Protein AF-A0AAP5LQI5-F1 (afdb_monomer)

Sequence (143 aa):
MRYDSDVLIIDEVFDLDPEEFQSVIRSIKYSMRVGDTFFIMTPYTYETHYVEAIEEYDDHWIIIYNGGRRVPEKNVFPLFSVGSLISVLSYDHDFDLRTAGGKWIVIFDHCHEYASDEDELLVSFLWYVLKDLCVRGFISREE

pLDDT: mean 87.21, std 11.16, range [35.0, 97.06]

Radius of gyration: 15.75 Å; Cα contacts (8 Å, |Δi|>4): 214; chains: 1; bounding box: 36×35×48 Å

Secondary structure (DSSP, 8-state):
-----SB--HHHHHSS-HHHHHHHHHH------TT-EEEE--TT---EEE--EEEEETTEEEEEETTTEEEEGGGEEEE-BHHHHHHHHTSSS-EEEEEETTEEEEEETTTEEEEPPTT--HHHHHHHHHHHHHHTTSS----

Foldseek 3Di:
DPDQDQWAAPVLLVVDDPLLNVLLLQQFDDDDDAQFKKDFQDPPDSDIWGFNDWDADPNWIWGATDPGDIDTPSRMDTGDGLVRLQCRQVVPWDWDWDDDPQWIWIQINNPDIDIDDHPDRSSSRSVVVSSVCSSVPVRGPDD

Mean predicted aligned error: 5.51 Å

Structure (mmCIF, N/CA/C/O backbone):
data_AF-A0AAP5LQI5-F1
#
_entry.id   AF-A0AAP5LQI5-F1
#
loop_
_atom_site.group_PDB
_atom_site.id
_atom_site.type_symbol
_atom_site.label_atom_id
_atom_site.label_alt_id
_atom_site.label_comp_id
_atom_site.label_asym_id
_atom_site.label_entity_id
_atom_site.label_seq_id
_atom_site.pdbx_PDB_ins_code
_atom_site.Cartn_x
_atom_site.Cartn_y
_atom_site.Cartn_z
_atom_site.occupancy
_atom_site.B_iso_or_equiv
_atom_site.auth_seq_id
_atom_site.auth_comp_id
_atom_site.auth_asym_id
_atom_site.auth_atom_id
_atom_site.pdbx_PDB_model_num
ATOM 1 N N . MET A 1 1 ? -1.497 -19.103 -12.788 1.00 35.00 1 MET A N 1
ATOM 2 C CA . MET A 1 1 ? -2.207 -17.857 -13.134 1.00 35.00 1 MET A CA 1
ATOM 3 C C . MET A 1 1 ? -2.662 -17.225 -11.837 1.00 35.00 1 MET A C 1
ATOM 5 O O . MET A 1 1 ? -3.575 -17.761 -11.219 1.00 35.00 1 MET A O 1
ATOM 9 N N . ARG A 1 2 ? -1.982 -16.167 -11.376 1.00 45.16 2 ARG A N 1
ATOM 10 C CA . ARG A 1 2 ? -2.607 -15.241 -10.426 1.00 45.16 2 ARG A CA 1
ATOM 11 C C . ARG A 1 2 ? -3.704 -14.528 -11.220 1.00 45.16 2 ARG A C 1
ATOM 13 O O . ARG A 1 2 ? -3.443 -14.084 -12.331 1.00 45.16 2 ARG A O 1
ATOM 20 N N . TYR A 1 3 ? -4.931 -14.562 -10.716 1.00 45.47 3 TYR A N 1
ATOM 21 C CA . TYR A 1 3 ? -6.001 -13.722 -11.247 1.00 45.47 3 TYR A CA 1
ATOM 22 C C . TYR A 1 3 ? -5.623 -12.260 -10.992 1.00 45.47 3 TYR A C 1
ATOM 24 O O . TYR A 1 3 ? -4.957 -12.004 -9.989 1.00 45.47 3 TYR A O 1
ATOM 32 N N . ASP A 1 4 ? -6.025 -11.354 -11.889 1.00 57.69 4 ASP A N 1
ATOM 33 C CA . ASP A 1 4 ? -5.878 -9.899 -11.754 1.00 57.69 4 ASP A CA 1
ATOM 34 C C . ASP A 1 4 ? -6.396 -9.453 -10.377 1.00 57.69 4 ASP A C 1
ATOM 36 O O . ASP A 1 4 ? -7.596 -9.272 -10.169 1.00 57.69 4 ASP A O 1
ATOM 40 N N . SER A 1 5 ? -5.499 -9.380 -9.396 1.00 66.81 5 SER A N 1
ATOM 41 C CA . SER A 1 5 ? -5.805 -8.883 -8.062 1.00 66.81 5 SER A CA 1
ATOM 42 C C . SER A 1 5 ? -5.352 -7.443 -8.031 1.00 66.81 5 SER A C 1
ATOM 44 O O . SER A 1 5 ? -4.158 -7.169 -8.111 1.00 66.81 5 SER A O 1
ATOM 46 N N . ASP A 1 6 ? -6.303 -6.528 -7.895 1.00 84.75 6 ASP A N 1
ATOM 47 C CA . ASP A 1 6 ? -6.010 -5.104 -7.743 1.00 84.75 6 ASP A CA 1
ATOM 48 C C . ASP A 1 6 ? -5.609 -4.738 -6.310 1.00 84.75 6 ASP A C 1
ATOM 50 O O . ASP A 1 6 ? -5.376 -3.564 -6.035 1.00 84.75 6 ASP A O 1
ATOM 54 N N . VAL A 1 7 ? -5.556 -5.716 -5.397 1.00 88.81 7 VAL A N 1
ATOM 55 C CA . VAL A 1 7 ? -5.269 -5.553 -3.966 1.00 88.81 7 VAL A CA 1
ATOM 56 C C . VAL A 1 7 ? -4.087 -6.431 -3.564 1.00 88.81 7 VAL A C 1
ATOM 58 O O . VAL A 1 7 ? -4.004 -7.590 -3.984 1.00 88.81 7 VAL A O 1
ATOM 61 N N . LEU A 1 8 ? -3.194 -5.874 -2.741 1.00 88.75 8 LEU A N 1
ATOM 62 C CA . LEU A 1 8 ? -2.065 -6.586 -2.151 1.00 88.75 8 LEU A CA 1
ATOM 63 C C . LEU A 1 8 ? -2.529 -7.754 -1.294 1.00 88.75 8 LEU A C 1
ATOM 65 O O . LEU A 1 8 ? -3.505 -7.665 -0.546 1.00 88.75 8 LEU A O 1
ATOM 69 N N . ILE A 1 9 ? -1.766 -8.838 -1.351 1.00 87.56 9 ILE A N 1
ATOM 70 C CA . ILE A 1 9 ? -1.960 -9.976 -0.459 1.00 87.56 9 ILE A CA 1
ATOM 71 C C . ILE A 1 9 ? -0.985 -9.910 0.714 1.00 87.56 9 ILE A C 1
ATOM 73 O O . ILE A 1 9 ? 0.107 -9.356 0.613 1.00 87.56 9 ILE A O 1
ATOM 77 N N . ILE A 1 10 ? -1.372 -10.529 1.828 1.00 85.56 10 ILE A N 1
ATOM 78 C CA . ILE A 1 10 ? -0.587 -10.553 3.068 1.00 85.56 10 ILE A CA 1
ATOM 79 C C . ILE A 1 10 ? 0.831 -11.111 2.837 1.00 85.56 10 ILE A C 1
ATOM 81 O O . ILE A 1 10 ? 1.792 -10.569 3.378 1.00 85.56 10 ILE A O 1
ATOM 85 N N . ASP A 1 11 ? 0.975 -12.133 1.990 1.00 83.69 11 ASP A N 1
ATOM 86 C CA . ASP A 1 11 ? 2.276 -12.747 1.688 1.00 83.69 11 ASP A CA 1
ATOM 87 C C . ASP A 1 11 ? 3.271 -11.752 1.066 1.00 83.69 11 ASP A C 1
ATOM 89 O O . ASP A 1 11 ? 4.447 -11.776 1.406 1.00 83.69 11 ASP A O 1
ATOM 93 N N . GLU A 1 12 ? 2.809 -10.829 0.213 1.00 82.19 12 GLU A N 1
ATOM 94 C CA . GLU A 1 12 ? 3.666 -9.800 -0.405 1.00 82.19 12 GLU A CA 1
ATOM 95 C C . GLU A 1 12 ? 4.095 -8.712 0.590 1.00 82.19 12 GLU A C 1
ATOM 97 O O . GLU A 1 12 ? 5.089 -8.018 0.375 1.00 82.19 12 GLU A O 1
ATOM 102 N N . VAL A 1 13 ? 3.353 -8.557 1.690 1.00 82.56 13 VAL A N 1
ATOM 103 C CA . VAL A 1 13 ? 3.692 -7.630 2.777 1.00 82.56 13 VAL A CA 1
ATOM 104 C C . VAL A 1 13 ? 4.679 -8.266 3.761 1.00 82.56 13 VAL A C 1
ATOM 106 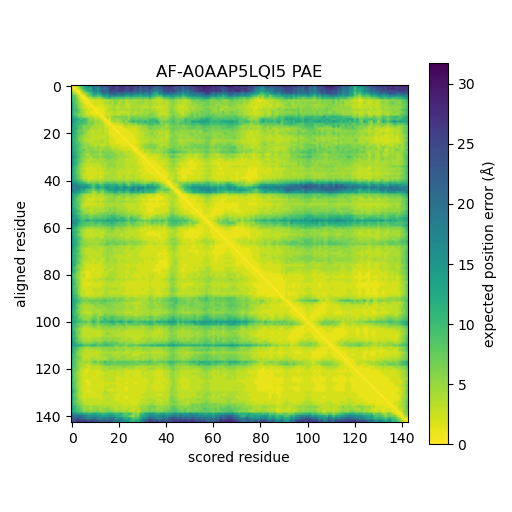O O . VAL A 1 13 ? 5.513 -7.560 4.324 1.00 82.56 13 VAL A O 1
ATOM 109 N N . PHE A 1 14 ? 4.606 -9.584 3.974 1.00 75.38 14 PHE A N 1
ATOM 110 C CA . PHE A 1 14 ? 5.504 -10.308 4.883 1.00 75.38 14 PHE A CA 1
ATOM 111 C C . PHE A 1 14 ? 6.775 -10.858 4.234 1.00 75.38 14 PHE A C 1
ATOM 113 O O . PHE A 1 14 ? 7.677 -11.250 4.969 1.00 75.38 14 PHE A O 1
ATOM 120 N N . ASP A 1 15 ? 6.909 -10.822 2.906 1.00 76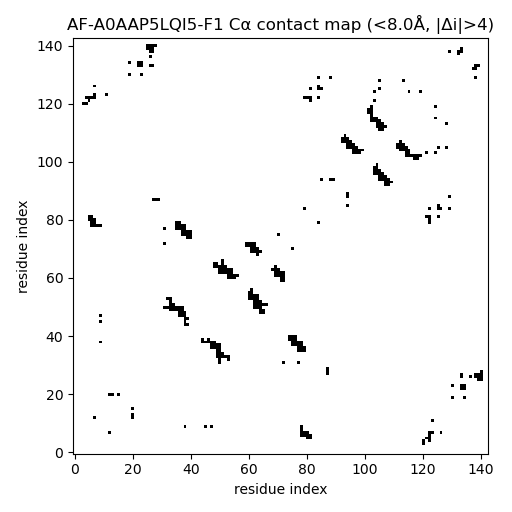.56 15 ASP A N 1
ATOM 121 C CA . ASP A 1 15 ? 8.178 -11.101 2.203 1.00 76.56 15 ASP A CA 1
ATOM 122 C C . ASP A 1 15 ? 9.249 -10.007 2.429 1.00 76.56 15 ASP A C 1
ATOM 124 O O . ASP A 1 15 ? 10.222 -9.878 1.691 1.00 76.56 15 ASP A O 1
ATOM 128 N N . LEU A 1 16 ? 9.049 -9.163 3.443 1.00 70.81 16 LEU A N 1
ATOM 129 C CA . LEU A 1 16 ? 9.936 -8.076 3.814 1.00 70.81 16 LEU A CA 1
ATOM 130 C C . LEU A 1 16 ? 10.800 -8.478 4.997 1.00 70.81 16 LEU A C 1
ATOM 132 O O . LEU A 1 16 ? 10.310 -9.007 5.999 1.00 70.81 16 LEU A O 1
ATOM 136 N N . ASP A 1 17 ? 12.078 -8.116 4.922 1.00 80.88 17 ASP A N 1
ATOM 137 C CA . ASP A 1 17 ? 12.929 -8.141 6.100 1.00 80.88 17 ASP A CA 1
ATOM 138 C C . ASP A 1 17 ? 12.336 -7.212 7.181 1.00 80.88 17 ASP A C 1
ATOM 140 O O . ASP A 1 17 ? 11.783 -6.150 6.861 1.00 80.88 17 ASP A O 1
ATOM 144 N N . PRO A 1 18 ? 12.454 -7.552 8.481 1.00 81.56 18 PRO A N 1
ATOM 145 C CA . PRO A 1 18 ? 11.841 -6.770 9.556 1.00 81.56 18 PRO A CA 1
ATOM 146 C C . PRO A 1 18 ? 12.204 -5.279 9.539 1.00 81.56 18 PRO A C 1
ATOM 148 O O . PRO A 1 18 ? 11.386 -4.445 9.923 1.00 81.56 18 PRO A O 1
ATOM 151 N N . GLU A 1 19 ? 13.414 -4.930 9.097 1.00 83.12 19 GLU A N 1
ATOM 152 C CA . GLU A 1 19 ? 13.867 -3.540 8.979 1.00 83.12 19 GLU A CA 1
ATOM 153 C C . GLU A 1 19 ? 13.153 -2.788 7.845 1.00 83.12 19 GLU A C 1
ATOM 155 O O . GLU A 1 19 ? 12.724 -1.649 8.047 1.00 83.12 19 GLU A O 1
ATOM 160 N N . GLU A 1 20 ? 12.948 -3.431 6.690 1.00 84.56 20 GLU A N 1
ATOM 161 C CA . GLU A 1 20 ? 12.198 -2.855 5.566 1.00 84.56 20 GLU A CA 1
ATOM 162 C C . GLU A 1 20 ? 10.744 -2.605 5.963 1.00 84.56 20 GLU A C 1
ATOM 164 O O . GLU A 1 20 ? 10.219 -1.509 5.762 1.00 84.56 20 GLU A O 1
ATOM 169 N N . PHE A 1 21 ? 10.115 -3.589 6.612 1.00 82.88 21 PHE A N 1
ATOM 170 C CA . PHE A 1 21 ? 8.741 -3.466 7.092 1.00 82.88 21 PHE A CA 1
ATOM 171 C C . PHE A 1 21 ? 8.583 -2.308 8.089 1.00 82.88 21 PHE A C 1
ATOM 173 O O . PHE A 1 21 ? 7.626 -1.534 8.016 1.00 82.88 21 PHE A O 1
ATOM 180 N N . GLN A 1 22 ? 9.550 -2.137 8.998 1.00 82.69 22 GLN A N 1
ATOM 181 C CA . GLN A 1 22 ? 9.561 -1.003 9.924 1.00 82.69 22 GLN A CA 1
ATOM 182 C C . GLN A 1 22 ? 9.742 0.338 9.210 1.00 82.69 22 GLN A C 1
ATOM 184 O O . GLN A 1 22 ? 9.099 1.309 9.608 1.00 82.69 22 GLN A O 1
ATOM 189 N N . SER A 1 23 ? 10.586 0.405 8.177 1.00 84.44 23 SER A N 1
ATOM 190 C CA . SER A 1 23 ? 10.749 1.621 7.375 1.00 84.44 23 SER A CA 1
ATOM 191 C C . SER A 1 23 ? 9.434 2.005 6.693 1.00 84.44 23 SER A C 1
ATOM 193 O O . SER A 1 23 ? 8.940 3.118 6.855 1.00 84.44 23 SER A O 1
ATOM 195 N N . VAL A 1 24 ? 8.784 1.037 6.048 1.00 86.50 24 VAL A N 1
ATOM 196 C CA . VAL A 1 24 ? 7.499 1.217 5.365 1.00 86.50 24 VAL A CA 1
ATOM 197 C C . VAL A 1 24 ? 6.398 1.707 6.317 1.00 86.50 24 VAL A C 1
ATOM 199 O O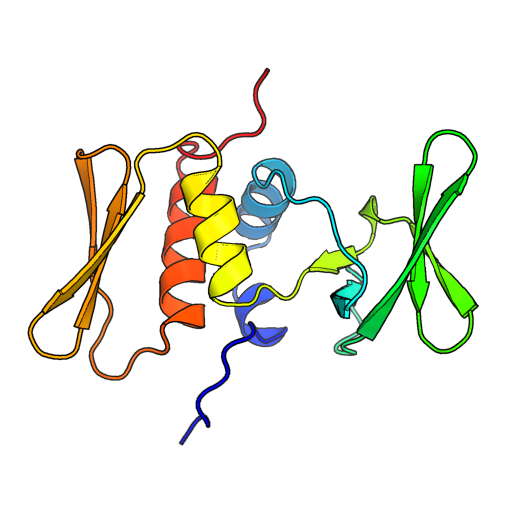 . VAL A 1 24 ? 5.760 2.724 6.042 1.00 86.50 24 VAL A O 1
ATOM 202 N N . ILE A 1 25 ? 6.205 1.055 7.472 1.00 85.81 25 ILE A N 1
ATOM 203 C CA . ILE A 1 25 ? 5.198 1.475 8.471 1.00 85.81 25 ILE A CA 1
ATOM 204 C C . ILE A 1 25 ? 5.442 2.905 8.958 1.00 85.81 25 ILE A C 1
ATOM 206 O O . ILE A 1 25 ? 4.497 3.653 9.224 1.00 85.81 25 ILE A O 1
ATOM 210 N N . ARG A 1 26 ? 6.711 3.283 9.131 1.00 82.75 26 ARG A N 1
ATOM 211 C CA . ARG A 1 26 ? 7.070 4.608 9.638 1.00 82.75 26 ARG A CA 1
ATOM 212 C C . ARG A 1 26 ? 6.926 5.684 8.579 1.00 82.75 26 ARG A C 1
ATOM 214 O O . ARG A 1 26 ? 6.580 6.796 8.953 1.00 82.75 26 ARG A O 1
ATOM 221 N N . SER A 1 27 ? 7.162 5.371 7.312 1.00 84.56 27 SER A N 1
ATOM 222 C CA . SER A 1 27 ? 7.173 6.348 6.224 1.00 84.56 27 SER A CA 1
ATOM 223 C C . SER A 1 27 ? 5.799 6.625 5.625 1.00 84.56 27 SER A C 1
ATOM 225 O O . SER A 1 27 ? 5.521 7.762 5.249 1.00 84.56 27 SER A O 1
ATOM 227 N N . ILE A 1 28 ? 4.920 5.624 5.541 1.00 84.38 28 ILE A N 1
ATOM 228 C CA . ILE A 1 28 ? 3.641 5.792 4.846 1.00 84.38 28 ILE A CA 1
ATOM 229 C C . ILE A 1 28 ? 2.684 6.690 5.650 1.00 84.38 28 ILE A C 1
ATOM 231 O O . ILE A 1 28 ? 2.268 6.370 6.768 1.00 84.38 28 ILE A O 1
ATOM 235 N N . LYS A 1 29 ? 2.261 7.801 5.034 1.00 80.31 29 LYS A N 1
ATOM 236 C CA . LYS A 1 29 ? 1.097 8.591 5.458 1.00 80.31 29 LYS A CA 1
ATOM 237 C C . LYS A 1 29 ? -0.152 8.052 4.752 1.00 80.31 29 LYS A C 1
ATOM 239 O O . LYS A 1 29 ? -0.496 8.490 3.662 1.00 80.31 29 LYS A O 1
ATOM 244 N N . TYR A 1 30 ? -0.832 7.093 5.377 1.00 84.94 30 TYR A N 1
ATOM 245 C CA . TYR A 1 30 ? -2.119 6.586 4.898 1.00 84.94 30 TYR A CA 1
ATOM 246 C C . TYR A 1 30 ? -3.152 6.621 6.019 1.00 84.94 30 TYR A C 1
ATOM 248 O O . TYR A 1 30 ? -2.908 6.092 7.101 1.00 84.94 30 TYR A O 1
ATOM 256 N N . SER A 1 31 ? -4.293 7.250 5.748 1.00 85.12 31 SER A N 1
ATOM 257 C CA . SER A 1 31 ? -5.460 7.225 6.628 1.00 85.12 31 SER A CA 1
ATOM 258 C C . SER A 1 31 ? -6.434 6.184 6.107 1.00 85.12 31 SER A C 1
ATOM 260 O O . SER A 1 31 ? -6.915 6.312 4.976 1.00 85.12 31 SER A O 1
ATOM 262 N N . MET A 1 32 ? -6.721 5.176 6.930 1.00 89.38 32 MET A N 1
ATOM 263 C CA . MET A 1 32 ? -7.666 4.122 6.568 1.00 89.38 32 MET A CA 1
ATOM 264 C C . MET A 1 32 ? -9.058 4.696 6.294 1.00 89.38 32 MET A C 1
ATOM 266 O O . MET A 1 32 ? -9.471 5.700 6.880 1.00 89.38 32 MET A O 1
ATOM 270 N N . ARG A 1 33 ? -9.798 4.052 5.391 1.00 91.94 33 ARG A N 1
ATOM 271 C CA . ARG A 1 33 ? -11.156 4.440 4.990 1.00 91.94 33 ARG A CA 1
ATOM 272 C C . ARG A 1 33 ? -12.118 3.271 5.143 1.00 91.94 33 ARG A C 1
ATOM 274 O O . ARG A 1 33 ? -11.730 2.110 5.095 1.00 91.94 33 ARG A O 1
ATOM 281 N N . VAL A 1 34 ? -13.405 3.579 5.300 1.00 93.25 34 VAL A N 1
ATOM 282 C CA . VAL A 1 34 ? -14.461 2.557 5.265 1.00 93.25 34 VAL A CA 1
ATOM 283 C C . VAL A 1 34 ? -14.424 1.832 3.919 1.00 93.25 34 VAL A C 1
ATOM 285 O O . VAL A 1 34 ? -14.385 2.472 2.870 1.00 93.25 34 VAL A O 1
ATOM 288 N N . GLY A 1 35 ? -14.449 0.501 3.965 1.00 91.12 35 GLY A N 1
ATOM 289 C CA . GLY A 1 35 ? -14.285 -0.371 2.804 1.00 91.12 35 GLY A CA 1
ATOM 290 C C . GLY A 1 35 ? -12.842 -0.800 2.531 1.00 91.12 35 GLY A C 1
ATOM 291 O O . GLY A 1 35 ? -12.652 -1.751 1.773 1.00 91.12 35 GLY A O 1
ATOM 292 N N . ASP A 1 36 ? -11.842 -0.177 3.164 1.00 92.25 36 ASP A N 1
ATOM 293 C CA . ASP A 1 36 ? -10.455 -0.611 3.011 1.00 92.25 36 ASP A CA 1
ATOM 294 C C . ASP A 1 36 ? -10.270 -2.027 3.544 1.00 92.25 36 ASP A C 1
ATOM 296 O O . ASP A 1 36 ? -10.882 -2.452 4.528 1.00 92.25 36 ASP A O 1
ATOM 300 N N . THR A 1 37 ? -9.388 -2.752 2.871 1.00 93.44 37 THR A N 1
ATOM 301 C CA . THR A 1 37 ? -8.974 -4.089 3.270 1.00 93.44 37 THR A CA 1
ATOM 302 C C . THR A 1 37 ? -7.738 -3.972 4.155 1.00 93.44 37 THR A C 1
ATOM 304 O O . THR A 1 37 ? -6.856 -3.166 3.872 1.00 93.44 37 THR A O 1
ATOM 307 N N . PHE A 1 38 ? -7.642 -4.754 5.228 1.00 93.25 38 PHE A N 1
ATOM 308 C CA . PHE A 1 38 ? -6.497 -4.716 6.140 1.00 93.25 38 PHE A CA 1
ATOM 309 C C . PHE A 1 38 ? -6.229 -6.075 6.786 1.00 93.25 38 PHE A C 1
ATOM 311 O O . PHE A 1 38 ? -7.075 -6.972 6.759 1.00 93.25 38 PHE A O 1
ATOM 318 N N . PHE A 1 39 ? -5.066 -6.211 7.417 1.00 92.00 39 PHE A N 1
ATOM 319 C CA . PHE A 1 39 ? -4.795 -7.283 8.373 1.00 92.00 39 PHE A CA 1
ATOM 320 C C . PHE A 1 39 ? -4.292 -6.704 9.696 1.00 92.00 39 PHE A C 1
ATOM 322 O O . PHE A 1 39 ? -3.768 -5.590 9.763 1.00 92.00 39 PHE A O 1
ATOM 329 N N . ILE A 1 40 ? -4.481 -7.452 10.780 1.00 91.62 40 ILE A N 1
ATOM 330 C CA . ILE A 1 40 ? -3.966 -7.066 12.095 1.00 91.62 40 ILE A CA 1
ATOM 331 C C . ILE A 1 40 ? -2.502 -7.497 12.164 1.00 91.62 40 ILE A C 1
ATOM 333 O O . ILE A 1 40 ? -2.203 -8.670 11.941 1.00 91.62 40 ILE A O 1
ATOM 337 N N . MET A 1 41 ? -1.602 -6.568 12.496 1.00 86.88 41 MET A N 1
ATOM 338 C CA . MET A 1 41 ? -0.152 -6.787 12.564 1.00 86.88 41 MET A CA 1
ATOM 339 C C . MET A 1 41 ? 0.228 -7.654 13.774 1.00 86.88 41 MET A C 1
ATOM 341 O O . MET A 1 41 ? 0.849 -7.189 14.731 1.00 86.88 41 MET A O 1
ATOM 345 N N . THR A 1 42 ? -0.169 -8.926 13.762 1.00 78.12 42 THR A N 1
ATOM 346 C CA . THR A 1 42 ? 0.243 -9.918 14.757 1.00 78.12 42 THR A CA 1
ATOM 347 C C . THR A 1 42 ? 0.994 -11.065 14.087 1.00 78.12 42 THR A C 1
ATOM 349 O O . THR A 1 42 ? 0.708 -11.380 12.932 1.00 78.12 42 THR A O 1
ATOM 352 N N . PRO A 1 43 ? 1.915 -11.745 14.795 1.00 61.72 43 PRO A N 1
ATOM 353 C CA . PRO A 1 43 ? 2.737 -12.805 14.204 1.00 61.72 43 PRO A CA 1
ATOM 354 C C . PRO A 1 43 ? 1.963 -14.054 13.738 1.00 61.72 43 PRO A C 1
ATOM 356 O O . PRO A 1 43 ? 2.579 -14.972 13.205 1.00 61.72 43 PRO A O 1
ATOM 359 N N . TYR A 1 44 ? 0.648 -14.142 13.984 1.00 56.50 44 TYR A N 1
ATOM 360 C CA . TYR A 1 44 ? -0.118 -15.391 13.864 1.00 56.50 44 TYR A CA 1
ATOM 361 C C . TYR A 1 44 ? -1.439 -15.264 13.093 1.00 56.50 44 TYR A C 1
ATOM 363 O O . TYR A 1 44 ? -2.207 -16.224 13.052 1.00 56.50 44 TYR A O 1
ATOM 371 N N . THR A 1 45 ? -1.733 -14.109 12.494 1.00 65.94 45 THR A N 1
ATOM 372 C CA . THR A 1 45 ? -3.001 -13.881 11.786 1.00 65.94 45 THR A CA 1
ATOM 373 C C . THR A 1 45 ? -2.763 -13.543 10.321 1.00 65.94 45 THR A C 1
ATOM 375 O O . THR A 1 45 ? -2.363 -12.430 10.004 1.00 65.94 45 THR A O 1
ATOM 378 N N . TYR A 1 46 ? -3.087 -14.493 9.441 1.00 75.50 46 TYR A N 1
ATOM 379 C CA . TYR A 1 46 ? -3.180 -14.311 7.982 1.00 75.50 46 TYR A CA 1
ATOM 380 C C . TYR A 1 46 ? -4.618 -13.992 7.545 1.00 75.50 46 TYR A C 1
ATOM 382 O O . TYR A 1 46 ? -5.033 -14.303 6.431 1.00 75.50 46 TYR A O 1
ATOM 390 N N . GLU A 1 47 ? -5.419 -13.434 8.451 1.00 87.50 47 GLU A N 1
ATOM 391 C CA . GLU A 1 47 ? -6.803 -13.098 8.152 1.00 87.50 47 GLU A CA 1
ATOM 392 C C . GLU A 1 47 ? -6.902 -11.674 7.627 1.00 87.50 47 GLU A C 1
ATOM 394 O O . GLU A 1 47 ? -6.437 -10.713 8.243 1.00 87.50 47 GLU A O 1
ATOM 399 N N . THR A 1 48 ? -7.558 -11.56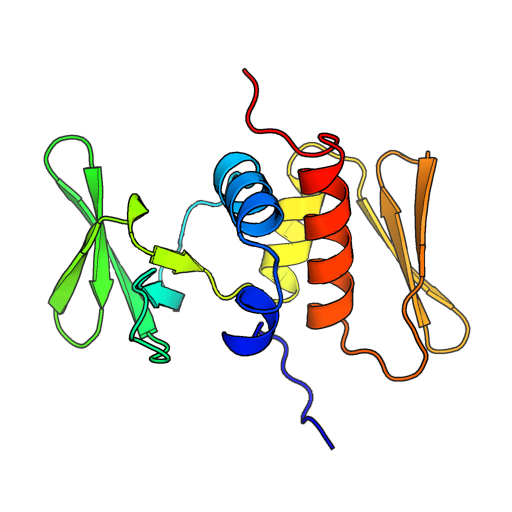6 6.482 1.00 89.88 48 THR A N 1
ATOM 400 C CA . THR A 1 48 ? -7.950 -10.301 5.890 1.00 89.88 48 THR A CA 1
ATOM 401 C C . THR A 1 48 ? -9.302 -9.862 6.445 1.00 89.88 48 THR A C 1
ATOM 403 O O . THR A 1 48 ? -10.235 -10.659 6.584 1.00 89.88 48 THR A O 1
ATOM 406 N N . HIS A 1 49 ? -9.422 -8.576 6.744 1.00 93.88 49 HIS A N 1
ATOM 407 C CA . HIS A 1 49 ? -10.642 -7.938 7.219 1.00 93.88 49 HIS A CA 1
ATOM 408 C C . HIS A 1 49 ? -10.950 -6.696 6.383 1.00 93.88 49 HIS A C 1
ATOM 410 O O . HIS A 1 49 ? -10.097 -6.205 5.644 1.00 93.88 49 HIS A O 1
ATOM 416 N N . TYR A 1 50 ? -12.168 -6.181 6.529 1.00 94.31 50 TYR A N 1
ATOM 417 C CA . TYR A 1 50 ? -12.599 -4.932 5.912 1.00 94.31 50 TYR A CA 1
ATOM 418 C C . TYR A 1 50 ? -12.991 -3.931 6.991 1.00 94.31 50 TYR A C 1
ATOM 420 O O . TYR A 1 50 ? -13.545 -4.310 8.027 1.00 94.31 50 TYR A O 1
ATOM 428 N N . VAL A 1 51 ? -12.710 -2.655 6.748 1.00 95.62 51 VAL A N 1
ATOM 429 C CA . VAL A 1 51 ? -13.130 -1.564 7.628 1.00 95.62 51 VAL A CA 1
ATOM 430 C C . VAL A 1 51 ? -14.629 -1.332 7.455 1.00 95.62 51 VAL A C 1
ATOM 432 O O . VAL A 1 51 ? -15.078 -0.877 6.404 1.00 95.62 51 VAL A O 1
ATOM 435 N N . GLU A 1 52 ? -15.410 -1.611 8.495 1.00 97.06 52 GLU A N 1
ATOM 436 C CA . GLU A 1 52 ? -16.853 -1.344 8.526 1.00 97.06 52 GLU A CA 1
ATOM 437 C C . GLU A 1 52 ? -17.142 0.094 8.972 1.00 97.06 52 GLU A C 1
ATOM 439 O O . GLU A 1 52 ? -18.025 0.755 8.426 1.00 97.06 52 GLU A O 1
ATOM 444 N N . ALA A 1 53 ? -16.390 0.584 9.959 1.00 96.69 53 ALA A N 1
ATOM 445 C CA . ALA A 1 53 ? -16.466 1.950 10.463 1.00 96.69 53 ALA A CA 1
ATOM 446 C C . ALA A 1 53 ? -15.140 2.362 11.119 1.00 96.69 53 ALA A C 1
ATOM 448 O O . ALA A 1 53 ? -14.324 1.515 11.487 1.00 96.69 53 ALA A O 1
ATOM 449 N N . ILE A 1 54 ? -14.947 3.671 11.276 1.00 95.88 54 ILE A N 1
ATOM 450 C CA . ILE A 1 54 ? -13.814 4.260 11.992 1.00 95.88 54 ILE A CA 1
ATOM 451 C C . ILE A 1 54 ? -14.387 5.206 13.043 1.00 95.88 54 ILE A C 1
ATOM 453 O O . ILE A 1 54 ? -15.189 6.081 12.716 1.00 95.88 54 ILE A O 1
ATOM 457 N N . GLU A 1 55 ? -14.004 5.004 14.299 1.00 95.50 55 GLU A N 1
ATOM 458 C CA . GLU A 1 55 ? -14.425 5.820 15.439 1.00 95.50 55 GLU A CA 1
ATOM 459 C C . GLU A 1 55 ? -13.200 6.447 16.107 1.00 95.50 55 GLU A C 1
ATOM 461 O O . GLU A 1 55 ? -12.151 5.816 16.205 1.00 95.50 55 GLU A O 1
ATOM 466 N N . GLU A 1 56 ? -13.338 7.673 16.601 1.00 92.75 56 GLU A N 1
ATOM 467 C CA . GLU A 1 56 ? -12.338 8.305 17.461 1.00 92.75 56 GLU A CA 1
ATOM 468 C C . GLU A 1 56 ? -12.713 8.068 18.930 1.00 92.75 56 GLU A C 1
ATOM 470 O O . GLU A 1 56 ? -13.856 8.295 19.337 1.00 92.75 56 GLU A O 1
ATOM 475 N N . TYR A 1 57 ? -11.766 7.579 19.727 1.00 88.62 57 TYR A N 1
ATOM 476 C CA . TYR A 1 57 ? -11.946 7.311 21.150 1.00 88.62 57 TYR A CA 1
ATOM 477 C C . TYR A 1 57 ? -10.664 7.663 21.910 1.00 88.62 57 TYR A C 1
ATOM 479 O O . TYR A 1 57 ? -9.619 7.084 21.625 1.00 88.62 57 TYR A O 1
ATOM 487 N N . ASP A 1 58 ? -10.744 8.581 22.879 1.00 86.50 58 ASP A N 1
ATOM 488 C CA . ASP A 1 58 ? -9.604 9.055 23.686 1.00 86.50 58 ASP A CA 1
ATOM 489 C C . ASP A 1 58 ? -8.370 9.440 22.831 1.00 86.50 58 ASP A C 1
ATOM 491 O O . ASP A 1 58 ? -7.272 8.928 23.047 1.00 86.50 58 ASP A O 1
ATOM 495 N N . ASP A 1 59 ? -8.556 10.306 21.825 1.00 85.44 59 ASP A N 1
ATOM 496 C CA . ASP A 1 59 ? -7.522 10.744 20.862 1.00 85.44 59 ASP A CA 1
ATOM 497 C C . ASP A 1 59 ? -6.861 9.589 20.072 1.00 85.44 59 ASP A C 1
ATOM 499 O O . ASP A 1 59 ? -5.721 9.674 19.595 1.00 85.44 59 ASP A O 1
ATOM 503 N N . HIS A 1 60 ? -7.567 8.465 19.932 1.00 86.75 60 HIS A N 1
ATOM 504 C CA . HIS A 1 60 ? -7.132 7.316 19.148 1.00 86.75 60 HIS A CA 1
ATOM 505 C C . HIS A 1 60 ? -8.185 6.903 18.122 1.00 86.75 60 HIS A C 1
ATOM 507 O O . HIS A 1 60 ? -9.362 6.739 18.439 1.00 86.75 60 HIS A O 1
ATOM 513 N N . TRP A 1 61 ? -7.735 6.642 16.895 1.00 92.81 61 TRP A N 1
ATOM 514 C CA . TRP A 1 61 ? -8.569 6.053 15.854 1.00 92.81 61 TRP A CA 1
ATOM 515 C C . TRP A 1 61 ? -8.728 4.547 16.078 1.00 92.81 61 TRP A C 1
ATOM 517 O O . TRP A 1 61 ? -7.754 3.795 16.219 1.00 92.81 61 TRP A O 1
ATOM 527 N N . ILE A 1 62 ? -9.980 4.105 16.122 1.00 95.81 62 ILE A N 1
ATOM 528 C CA . ILE A 1 62 ? -10.402 2.723 16.313 1.00 95.81 62 ILE A CA 1
ATOM 529 C C . ILE A 1 62 ? -11.088 2.241 15.039 1.00 95.81 62 ILE A C 1
ATOM 531 O O . ILE A 1 62 ? -12.070 2.820 14.579 1.00 95.81 62 ILE A O 1
ATOM 535 N N . ILE A 1 63 ? -10.592 1.131 14.504 1.00 95.75 63 ILE A N 1
ATOM 536 C CA . ILE A 1 63 ? -11.171 0.439 13.358 1.00 95.75 63 ILE A CA 1
ATOM 537 C C . ILE A 1 63 ? -12.210 -0.564 13.853 1.00 95.75 63 ILE A C 1
ATOM 539 O O . ILE A 1 63 ? -11.919 -1.401 14.718 1.00 95.75 63 ILE A O 1
ATOM 543 N N . ILE A 1 64 ? -13.413 -0.491 13.284 1.00 96.81 64 ILE A N 1
ATOM 544 C CA . ILE A 1 64 ? -14.499 -1.445 13.503 1.00 96.81 64 ILE A CA 1
ATOM 545 C C . ILE A 1 64 ? -14.569 -2.421 12.332 1.00 96.81 64 ILE A C 1
ATOM 547 O O . ILE A 1 64 ? -14.537 -2.007 11.174 1.00 96.81 64 ILE A O 1
ATOM 551 N N . TYR A 1 65 ? -14.664 -3.713 12.636 1.00 96.19 65 TYR A N 1
ATOM 552 C CA . TYR A 1 65 ? -14.679 -4.795 11.652 1.00 96.19 65 TYR A CA 1
ATOM 553 C C . TYR A 1 65 ? -15.454 -6.020 12.163 1.00 96.19 65 TYR A C 1
ATOM 555 O O . TYR A 1 65 ? -15.694 -6.158 13.364 1.00 96.19 65 TYR A O 1
ATOM 563 N N . ASN A 1 66 ? -15.796 -6.955 11.272 1.00 94.56 66 ASN A N 1
ATOM 564 C CA . ASN A 1 66 ? -16.424 -8.243 11.596 1.00 94.56 66 ASN A CA 1
ATOM 565 C C . ASN A 1 66 ? -17.642 -8.133 12.537 1.00 94.56 66 ASN A C 1
ATOM 567 O O . ASN A 1 66 ? -17.736 -8.858 13.535 1.00 94.56 66 ASN A O 1
ATOM 571 N N . GLY A 1 67 ? -18.572 -7.228 12.234 1.00 93.69 67 GLY A N 1
ATOM 572 C CA . GLY A 1 67 ? -19.809 -7.049 12.990 1.00 93.69 67 GLY A CA 1
ATOM 573 C C . GLY A 1 67 ? -19.610 -6.388 14.355 1.00 93.69 67 GLY A C 1
ATOM 574 O O . GLY A 1 67 ? -20.271 -6.773 15.322 1.00 93.69 67 GLY A O 1
ATOM 575 N N . GLY A 1 68 ? -18.700 -5.413 14.452 1.00 94.38 68 GLY A N 1
ATOM 576 C CA . GLY A 1 68 ? -18.516 -4.602 15.664 1.00 94.38 68 GLY A CA 1
ATOM 577 C C . GLY A 1 68 ? -17.269 -4.902 16.505 1.00 94.38 68 GLY A C 1
ATOM 578 O O . GLY A 1 68 ? -17.121 -4.331 17.589 1.00 94.38 68 GLY A O 1
ATOM 579 N N . ARG A 1 69 ? -16.356 -5.773 16.052 1.00 95.56 69 ARG A N 1
ATOM 580 C CA . ARG A 1 69 ? -15.038 -5.932 16.695 1.00 95.56 69 ARG A CA 1
ATOM 581 C C . ARG A 1 69 ? -14.224 -4.657 16.525 1.00 95.56 69 ARG A C 1
ATOM 583 O O . ARG A 1 69 ? -14.367 -3.961 15.530 1.00 95.56 69 ARG A O 1
ATOM 590 N N . ARG A 1 70 ? -13.358 -4.367 17.495 1.00 95.19 70 ARG A N 1
ATOM 591 C CA . ARG A 1 70 ? -12.580 -3.123 17.567 1.00 95.19 70 ARG A CA 1
ATOM 592 C C . ARG A 1 70 ? -11.090 -3.418 17.602 1.00 95.19 70 ARG A C 1
ATOM 594 O O . ARG A 1 70 ? -10.665 -4.331 18.311 1.00 95.19 70 ARG A O 1
ATOM 601 N N . VAL A 1 71 ? -10.302 -2.640 16.872 1.00 93.94 71 VAL A N 1
ATOM 602 C CA . VAL A 1 71 ? -8.837 -2.692 16.906 1.00 93.94 71 VAL A CA 1
ATOM 603 C C . VAL A 1 71 ? -8.269 -1.278 16.744 1.00 93.94 71 VAL A C 1
ATOM 605 O O . VAL A 1 71 ? -8.784 -0.518 15.927 1.00 93.94 71 VAL A O 1
ATOM 608 N N . PRO A 1 72 ? -7.243 -0.879 17.517 1.00 93.12 72 PRO A N 1
ATOM 609 C CA . PRO A 1 72 ? -6.570 0.398 17.290 1.00 93.12 72 PRO A CA 1
ATOM 610 C C . PRO A 1 72 ? -5.985 0.465 15.876 1.00 93.12 72 PRO A C 1
ATOM 612 O O . PRO A 1 72 ? -5.336 -0.493 15.456 1.00 93.12 72 PRO A O 1
ATOM 615 N N . GLU A 1 73 ? -6.146 1.590 15.174 1.00 90.75 73 GLU A N 1
ATOM 616 C CA . GLU A 1 73 ? -5.619 1.774 13.809 1.00 90.75 73 GLU A CA 1
ATOM 617 C C . GLU A 1 73 ? -4.105 1.505 13.740 1.00 90.75 73 GLU A C 1
ATOM 619 O O . GLU A 1 73 ? -3.616 0.833 12.840 1.00 90.75 73 GLU A O 1
ATOM 624 N N . LYS A 1 74 ? -3.352 1.908 14.770 1.00 88.50 74 LYS A N 1
ATOM 625 C CA . LYS A 1 74 ? -1.903 1.655 14.867 1.00 88.50 74 LYS A CA 1
ATOM 626 C C . LYS A 1 74 ? -1.495 0.172 14.882 1.00 88.50 74 LYS A C 1
ATOM 628 O O . LYS A 1 74 ? -0.313 -0.124 14.758 1.00 88.50 74 LYS A O 1
ATOM 633 N N . ASN A 1 75 ? -2.436 -0.746 15.113 1.00 90.31 75 ASN A N 1
ATOM 634 C CA . ASN A 1 75 ? -2.182 -2.188 15.184 1.00 90.31 75 ASN A CA 1
ATOM 635 C C . ASN A 1 75 ? -2.552 -2.916 13.884 1.00 90.31 75 ASN A C 1
ATOM 637 O O . ASN A 1 75 ? -2.468 -4.145 13.833 1.00 90.31 75 ASN A O 1
ATOM 641 N N . VAL A 1 76 ? -2.995 -2.196 12.856 1.00 90.94 76 VAL A N 1
ATOM 642 C CA . VAL A 1 76 ? -3.391 -2.787 11.579 1.00 90.94 76 VAL A CA 1
ATOM 643 C C . VAL A 1 76 ? -2.553 -2.241 10.437 1.00 90.94 76 VAL A C 1
ATOM 645 O O . VAL A 1 76 ? -2.010 -1.143 10.523 1.00 90.94 76 VAL A O 1
ATOM 648 N N . PHE A 1 77 ? -2.450 -3.028 9.373 1.00 90.94 77 PHE A N 1
ATOM 649 C CA . PHE A 1 77 ? -1.789 -2.624 8.143 1.00 90.94 77 PHE A CA 1
ATOM 650 C C . PHE A 1 77 ? -2.779 -2.722 6.975 1.00 90.94 77 PHE A C 1
ATOM 652 O O . PHE A 1 77 ? -3.411 -3.776 6.812 1.00 90.94 77 PHE A O 1
ATOM 659 N N . PRO A 1 78 ? -2.950 -1.653 6.177 1.00 92.19 78 PRO A N 1
ATOM 660 C CA . PRO A 1 78 ? -3.831 -1.678 5.017 1.00 92.19 78 PRO A CA 1
ATOM 661 C C . PRO A 1 78 ? -3.271 -2.612 3.937 1.00 92.19 78 PRO A C 1
ATOM 663 O O . PRO A 1 78 ? -2.093 -2.565 3.591 1.00 92.19 78 PRO A O 1
ATOM 666 N N . LEU A 1 79 ? -4.132 -3.443 3.361 1.00 92.00 79 LEU A N 1
ATOM 667 C CA . LEU A 1 79 ? -3.844 -4.143 2.116 1.00 92.00 79 LEU A CA 1
ATOM 668 C C . LEU A 1 79 ? -4.198 -3.200 0.974 1.00 92.00 79 LEU A C 1
ATOM 670 O O . LEU A 1 79 ? -5.368 -3.021 0.630 1.00 92.00 79 LEU A O 1
ATOM 674 N N . PHE A 1 80 ? -3.176 -2.539 0.438 1.00 92.56 80 PHE A N 1
ATOM 675 C CA . PHE A 1 80 ? -3.383 -1.500 -0.554 1.00 92.56 80 PHE A CA 1
ATOM 676 C C . PHE A 1 80 ? -3.940 -2.063 -1.861 1.00 92.56 80 PHE A C 1
ATOM 678 O O . PHE A 1 80 ? -3.458 -3.059 -2.395 1.00 92.56 80 PHE A O 1
ATOM 685 N N . SER A 1 81 ? -4.924 -1.359 -2.407 1.00 92.25 81 SER A N 1
ATOM 686 C CA . SER A 1 81 ? -5.276 -1.444 -3.818 1.00 92.25 81 SER A CA 1
ATOM 687 C C . SER A 1 81 ? -4.308 -0.647 -4.700 1.00 92.25 81 SER A C 1
ATOM 689 O O . SER A 1 81 ? -3.642 0.272 -4.210 1.00 92.25 81 SER A O 1
ATOM 691 N N . VAL A 1 82 ? -4.312 -0.898 -6.014 1.00 93.19 82 VAL A N 1
ATOM 692 C CA . VAL A 1 82 ? -3.634 -0.053 -7.021 1.00 93.19 82 VAL A CA 1
ATOM 693 C C . VAL A 1 82 ? -3.957 1.429 -6.806 1.00 93.19 82 VAL A C 1
ATOM 695 O O . VAL A 1 82 ? -3.056 2.262 -6.745 1.00 93.19 82 VAL A O 1
ATOM 698 N N . GLY A 1 83 ? -5.239 1.767 -6.628 1.00 91.31 83 GLY A N 1
ATOM 699 C CA . GLY A 1 83 ? -5.674 3.153 -6.441 1.00 91.31 83 GLY A CA 1
ATOM 700 C C . GLY A 1 83 ? -5.113 3.790 -5.168 1.00 91.31 83 GLY A C 1
ATOM 701 O O . GLY A 1 83 ? -4.684 4.945 -5.191 1.00 91.31 83 GLY A O 1
ATOM 702 N N . SER A 1 84 ? -5.063 3.039 -4.065 1.00 91.81 84 SE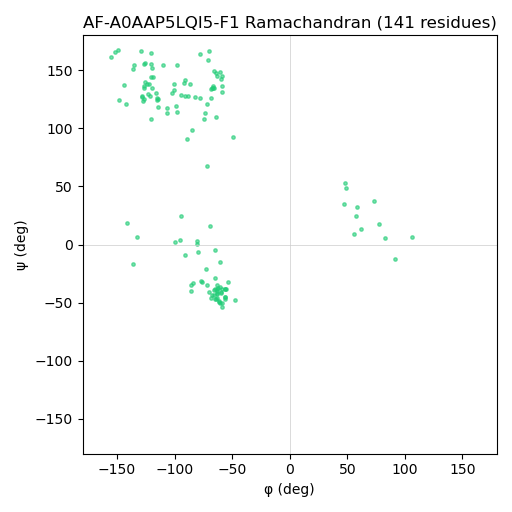R A N 1
ATOM 703 C CA . SER A 1 84 ? -4.455 3.531 -2.825 1.00 91.81 84 SER A CA 1
ATOM 704 C C . SER A 1 84 ? -2.931 3.629 -2.913 1.00 91.81 84 SER A C 1
ATOM 706 O O . SER A 1 84 ? -2.386 4.587 -2.382 1.00 91.81 84 SER A O 1
ATOM 708 N N . LEU A 1 85 ? -2.248 2.724 -3.627 1.00 93.81 85 LEU A N 1
ATOM 709 C CA . LEU A 1 85 ? -0.799 2.825 -3.847 1.00 93.81 85 LEU A CA 1
ATOM 710 C C . LEU A 1 85 ? -0.449 4.065 -4.667 1.00 93.81 85 LEU A C 1
ATOM 712 O O . LEU A 1 85 ? 0.420 4.826 -4.259 1.00 93.81 85 LEU A O 1
ATOM 716 N N . ILE A 1 86 ? -1.170 4.309 -5.767 1.00 93.62 86 ILE A N 1
ATOM 717 C CA . ILE A 1 86 ? -1.015 5.537 -6.560 1.00 93.62 86 ILE A CA 1
ATOM 718 C C . ILE A 1 86 ? -1.240 6.763 -5.672 1.00 93.62 86 ILE A C 1
ATOM 720 O O . ILE A 1 86 ? -0.434 7.683 -5.701 1.00 93.62 86 ILE A O 1
ATOM 724 N N . SER A 1 87 ? -2.291 6.752 -4.844 1.00 91.19 87 SER A N 1
ATOM 725 C CA . SER A 1 87 ? -2.602 7.877 -3.951 1.00 91.19 87 SER A CA 1
ATOM 726 C C . SER A 1 87 ? -1.504 8.138 -2.916 1.00 91.19 87 SER A C 1
ATOM 728 O O . SER A 1 87 ? -1.235 9.293 -2.606 1.00 91.19 87 SER A O 1
ATOM 730 N N . VAL A 1 88 ? -0.885 7.085 -2.369 1.00 91.06 88 VAL A N 1
ATOM 731 C CA . VAL A 1 88 ? 0.242 7.207 -1.429 1.00 91.06 88 VAL A CA 1
ATOM 732 C C . VAL A 1 88 ? 1.480 7.742 -2.147 1.00 91.06 88 VAL A C 1
ATOM 734 O O . VAL A 1 88 ? 2.113 8.672 -1.658 1.00 91.06 88 VAL A O 1
ATOM 737 N N . LEU A 1 89 ? 1.801 7.191 -3.319 1.00 92.44 89 LEU A N 1
ATOM 738 C CA . LEU A 1 89 ? 2.951 7.609 -4.121 1.00 92.44 89 LEU A CA 1
ATOM 739 C C . LEU A 1 89 ? 2.810 9.046 -4.642 1.00 92.44 89 LEU A C 1
ATOM 741 O O . LEU A 1 89 ? 3.812 9.724 -4.808 1.00 92.44 89 LEU A O 1
ATOM 745 N N . SER A 1 90 ? 1.590 9.534 -4.868 1.00 91.75 90 SER A N 1
ATOM 746 C CA . SER A 1 90 ? 1.339 10.891 -5.361 1.00 91.75 90 SER A CA 1
ATOM 747 C C . SER A 1 90 ? 1.048 11.918 -4.260 1.00 91.75 90 SER A C 1
ATOM 749 O O . SER A 1 90 ? 0.651 13.033 -4.589 1.00 91.75 90 SER A O 1
ATOM 751 N N . TYR A 1 91 ? 1.114 11.549 -2.973 1.00 86.81 91 T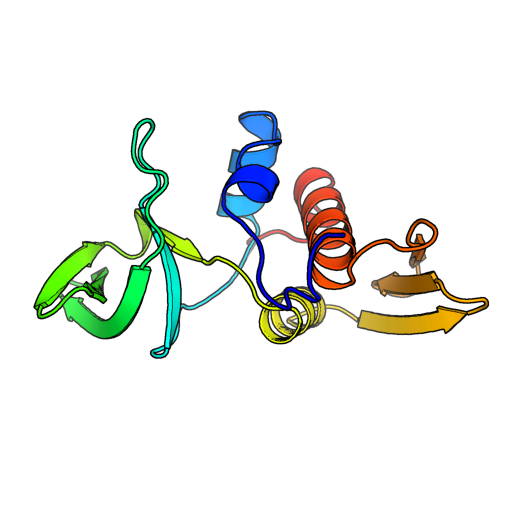YR A N 1
ATOM 752 C CA . TYR A 1 91 ? 0.587 12.389 -1.885 1.00 86.81 91 TYR A CA 1
ATOM 753 C C . TYR A 1 91 ? 1.338 13.724 -1.740 1.00 86.81 91 TYR A C 1
ATOM 755 O O . TYR A 1 91 ? 0.691 14.746 -1.542 1.00 86.81 91 TYR A O 1
ATOM 763 N N . ASP A 1 92 ? 2.662 13.724 -1.915 1.00 85.25 92 ASP A N 1
ATOM 764 C CA . ASP A 1 92 ? 3.528 14.917 -1.836 1.00 85.25 92 ASP A CA 1
ATOM 765 C C . ASP A 1 92 ? 4.646 14.904 -2.905 1.00 85.25 92 ASP A C 1
ATOM 767 O O . ASP A 1 92 ? 5.649 15.606 -2.784 1.00 85.25 92 ASP A O 1
ATOM 771 N N . HIS A 1 93 ? 4.486 14.093 -3.954 1.00 87.38 93 HIS A N 1
ATOM 772 C CA . HIS A 1 93 ? 5.531 13.816 -4.941 1.00 87.38 93 HIS A CA 1
ATOM 773 C C . HIS A 1 93 ? 4.989 13.846 -6.367 1.00 87.38 93 HIS A C 1
ATOM 775 O O . HIS A 1 93 ? 3.827 13.500 -6.617 1.00 87.38 93 HIS A O 1
ATOM 781 N N . ASP A 1 94 ? 5.853 14.207 -7.314 1.00 91.44 94 ASP A N 1
ATOM 782 C CA . ASP A 1 94 ? 5.528 14.115 -8.732 1.00 91.44 94 ASP A CA 1
ATOM 783 C C . ASP A 1 94 ? 5.575 12.642 -9.152 1.00 91.44 94 ASP A C 1
ATOM 785 O O . ASP A 1 94 ? 6.641 12.035 -9.263 1.00 91.44 94 ASP A O 1
ATOM 789 N N . PHE A 1 95 ? 4.400 12.062 -9.392 1.00 94.31 95 PHE A N 1
ATOM 790 C CA . PHE A 1 95 ? 4.229 10.659 -9.759 1.00 94.31 95 PHE A CA 1
ATOM 791 C C . PHE A 1 95 ? 3.651 10.526 -11.173 1.00 94.31 95 PHE A C 1
ATOM 793 O O . PHE A 1 95 ? 2.580 11.060 -11.472 1.00 94.31 95 PHE A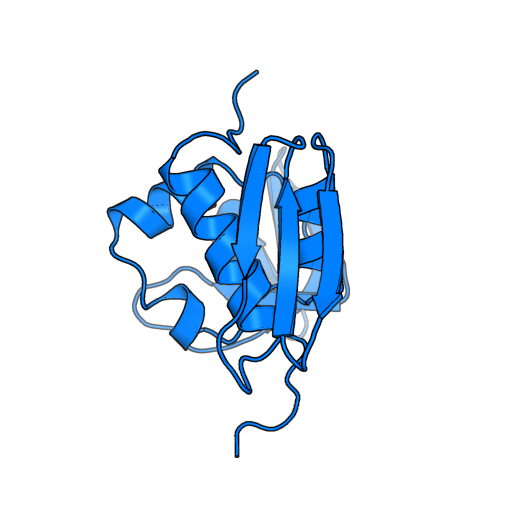 O 1
ATOM 800 N N . ASP A 1 96 ? 4.331 9.769 -12.035 1.00 95.19 96 ASP A N 1
ATOM 801 C CA . ASP A 1 96 ? 3.868 9.434 -13.384 1.00 95.19 96 ASP A CA 1
ATOM 802 C C . ASP A 1 96 ? 3.923 7.914 -13.599 1.00 95.19 96 ASP A C 1
ATOM 804 O O . ASP A 1 96 ? 4.958 7.281 -13.385 1.00 95.19 96 ASP A O 1
ATOM 808 N N . LEU A 1 97 ? 2.801 7.337 -14.038 1.00 95.69 97 LEU A N 1
ATOM 809 C CA . LEU A 1 97 ? 2.663 5.921 -14.369 1.00 95.69 97 LEU A CA 1
ATOM 810 C C . LEU A 1 97 ? 2.399 5.775 -15.867 1.00 95.69 97 LEU A C 1
ATOM 812 O O . LEU A 1 97 ? 1.373 6.217 -16.389 1.00 95.69 97 LEU A O 1
ATOM 816 N N . ARG A 1 98 ? 3.310 5.092 -16.557 1.00 94.44 98 ARG A N 1
ATOM 817 C CA . ARG A 1 98 ? 3.271 4.878 -18.006 1.00 94.44 98 ARG A CA 1
ATOM 818 C C . ARG A 1 98 ? 3.231 3.398 -18.355 1.00 94.44 98 ARG A C 1
ATOM 820 O O . ARG A 1 98 ? 3.548 2.534 -17.541 1.00 94.44 98 ARG A O 1
ATOM 827 N N . THR A 1 99 ? 2.884 3.124 -19.610 1.00 91.56 99 THR A N 1
ATOM 828 C CA . THR A 1 99 ? 2.987 1.793 -20.215 1.00 91.56 99 THR A CA 1
ATOM 829 C C . THR A 1 99 ? 3.917 1.830 -21.420 1.00 91.56 99 THR A C 1
ATOM 831 O O . THR A 1 99 ? 3.822 2.723 -22.264 1.00 91.56 99 THR A O 1
ATOM 834 N N . ALA A 1 100 ? 4.822 0.857 -21.518 1.00 89.44 100 ALA A N 1
ATOM 835 C CA . ALA A 1 100 ? 5.684 0.686 -22.684 1.00 89.44 100 ALA A CA 1
ATOM 836 C C . ALA A 1 100 ? 6.009 -0.795 -22.894 1.00 89.44 100 ALA A C 1
ATOM 838 O O . ALA A 1 100 ? 6.509 -1.460 -21.994 1.00 89.44 100 ALA A O 1
ATOM 839 N N . GLY A 1 101 ? 5.725 -1.323 -24.089 1.00 84.44 101 GLY A N 1
ATOM 840 C CA . GLY A 1 101 ? 6.113 -2.692 -24.452 1.00 84.44 101 GLY A CA 1
ATOM 841 C C . GLY A 1 101 ? 5.551 -3.790 -23.539 1.00 84.44 101 GLY A C 1
ATOM 842 O O . GLY A 1 101 ? 6.227 -4.787 -23.334 1.00 84.44 101 GLY A O 1
ATOM 843 N N . GLY A 1 102 ? 4.351 -3.603 -22.975 1.00 84.12 102 GLY A N 1
ATOM 844 C CA . GLY A 1 102 ? 3.742 -4.560 -22.038 1.00 84.12 102 GLY A CA 1
ATOM 845 C C . GLY A 1 102 ? 4.217 -4.430 -20.587 1.00 84.12 102 GLY A C 1
ATOM 846 O O . GLY A 1 102 ? 3.815 -5.234 -19.757 1.00 84.12 102 GLY A O 1
ATOM 847 N N . LYS A 1 103 ? 5.036 -3.418 -20.281 1.00 91.81 103 LYS A N 1
ATOM 848 C CA . LYS A 1 103 ? 5.538 -3.123 -18.935 1.00 91.81 103 LYS A CA 1
ATOM 849 C C . LYS A 1 103 ? 4.931 -1.845 -18.377 1.00 91.81 103 LYS A C 1
ATOM 851 O O . LYS A 1 103 ? 4.565 -0.940 -19.138 1.00 91.81 103 LYS A O 1
ATOM 856 N N . TRP A 1 104 ? 4.894 -1.763 -17.055 1.00 95.38 104 TRP A N 1
ATOM 857 C CA . TRP A 1 104 ? 4.592 -0.549 -16.309 1.00 95.38 104 TRP A CA 1
ATOM 858 C C . TRP A 1 104 ? 5.883 0.205 -16.015 1.00 95.38 104 TRP A C 1
ATOM 860 O O . TRP A 1 104 ? 6.911 -0.404 -15.730 1.00 95.38 104 TRP A O 1
ATOM 870 N N . ILE A 1 105 ? 5.837 1.531 -16.095 1.00 96.31 105 ILE A N 1
ATOM 871 C CA . ILE A 1 105 ? 6.967 2.398 -15.754 1.00 96.31 105 ILE A CA 1
ATOM 872 C C . ILE A 1 105 ? 6.473 3.439 -14.760 1.00 96.31 105 ILE A C 1
ATOM 874 O O . ILE A 1 105 ? 5.529 4.165 -15.071 1.00 96.31 105 ILE A O 1
ATOM 878 N N . VAL A 1 106 ? 7.114 3.521 -13.597 1.00 96.88 106 VAL A N 1
ATOM 879 C CA . VAL A 1 106 ? 6.911 4.612 -12.638 1.00 96.88 106 VAL A CA 1
ATOM 880 C C . VAL A 1 106 ? 8.076 5.579 -12.742 1.00 96.88 106 VAL A C 1
ATOM 882 O O . VAL A 1 106 ? 9.234 5.170 -12.675 1.00 96.88 106 VAL A O 1
ATOM 885 N N . ILE A 1 107 ? 7.756 6.862 -12.870 1.00 95.75 107 ILE A N 1
ATOM 886 C CA . ILE A 1 107 ? 8.706 7.963 -12.739 1.00 95.75 107 ILE A CA 1
ATOM 887 C C . ILE A 1 107 ? 8.286 8.775 -11.517 1.00 95.75 107 ILE A C 1
ATOM 889 O O . ILE A 1 107 ? 7.146 9.229 -11.437 1.00 95.75 107 ILE A O 1
ATOM 893 N N . PHE A 1 108 ? 9.211 8.952 -10.582 1.00 94.69 108 PHE A N 1
ATOM 894 C CA . PHE A 1 108 ? 8.991 9.625 -9.309 1.00 94.69 108 PHE A CA 1
ATOM 895 C C . PHE A 1 108 ? 9.973 10.794 -9.154 1.00 94.69 108 PHE A C 1
ATOM 897 O O . PHE A 1 108 ? 11.175 10.640 -9.405 1.00 94.69 108 PHE A O 1
ATOM 904 N N . ASP A 1 109 ? 9.448 11.977 -8.825 1.00 91.88 109 ASP A N 1
ATOM 905 C CA . ASP A 1 109 ? 10.173 13.252 -8.696 1.00 91.88 109 ASP A CA 1
ATOM 906 C C . ASP A 1 109 ? 11.126 13.541 -9.872 1.00 91.88 109 ASP A C 1
ATOM 908 O O . ASP A 1 109 ? 12.225 14.078 -9.723 1.00 91.88 109 ASP A O 1
ATOM 912 N N . HIS A 1 110 ? 10.717 13.125 -11.076 1.00 89.19 110 HIS A N 1
ATOM 913 C CA . HIS A 1 110 ? 11.457 13.254 -12.339 1.00 89.19 110 HIS A CA 1
ATOM 914 C C . HIS A 1 110 ? 12.874 12.647 -12.376 1.00 89.19 110 HIS A C 1
ATOM 916 O O . HIS A 1 110 ? 13.600 12.871 -13.348 1.00 89.19 110 HIS A O 1
ATOM 922 N N . CYS A 1 111 ? 13.289 11.885 -11.362 1.00 89.38 111 CYS A N 1
ATOM 923 C CA . CYS A 1 111 ? 14.662 11.383 -11.252 1.00 89.38 111 CYS A CA 1
ATOM 924 C C . CYS A 1 111 ? 14.771 9.911 -10.842 1.00 89.38 111 CYS A C 1
ATOM 926 O O . CYS A 1 111 ? 15.815 9.299 -11.078 1.00 89.38 111 CYS A O 1
ATOM 928 N N . HIS A 1 112 ? 13.708 9.325 -10.295 1.00 92.50 112 HIS A N 1
ATOM 929 C CA . HIS A 1 112 ? 13.652 7.908 -9.965 1.00 92.50 112 HIS A CA 1
ATOM 930 C C . HIS A 1 112 ? 12.757 7.184 -10.968 1.00 92.50 112 HIS A C 1
ATOM 932 O O . HIS A 1 112 ? 11.573 7.486 -11.075 1.00 92.50 112 HIS A O 1
ATOM 938 N N . GLU A 1 113 ? 13.330 6.246 -11.718 1.00 94.44 113 GLU A N 1
ATOM 939 C CA . GLU A 1 113 ? 12.614 5.456 -12.719 1.00 94.44 113 GLU A CA 1
ATOM 940 C C . GLU A 1 113 ? 12.626 3.980 -12.323 1.00 94.44 113 GLU A C 1
ATOM 942 O O . GLU A 1 113 ? 13.678 3.409 -12.025 1.00 94.44 113 GLU A O 1
ATOM 947 N N . TYR A 1 114 ? 11.447 3.370 -12.353 1.00 96.69 114 TYR A N 1
ATOM 948 C CA . TYR A 1 114 ? 11.225 1.955 -12.099 1.00 96.69 114 TYR A CA 1
ATOM 949 C C . TYR A 1 114 ? 10.476 1.363 -13.285 1.00 96.69 114 TYR A C 1
ATOM 951 O O . TYR A 1 114 ? 9.552 1.988 -13.805 1.00 96.69 114 TYR A O 1
ATOM 959 N N . ALA A 1 115 ? 10.837 0.151 -13.690 1.00 96.31 115 ALA A N 1
ATOM 960 C CA . ALA A 1 115 ? 10.142 -0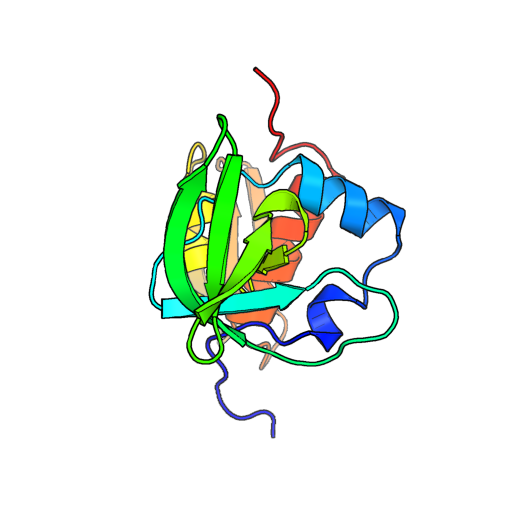.586 -14.736 1.00 96.31 115 ALA A CA 1
ATOM 961 C C . ALA A 1 115 ? 9.765 -1.970 -14.214 1.00 96.31 115 ALA A C 1
ATOM 963 O O . ALA A 1 115 ? 10.588 -2.617 -13.566 1.00 96.31 115 ALA A O 1
ATOM 964 N N . SER A 1 116 ? 8.542 -2.402 -14.506 1.00 95.94 116 SER A N 1
ATOM 965 C CA . SER A 1 116 ? 8.054 -3.716 -14.107 1.00 95.94 116 SER A CA 1
ATOM 966 C C . SER A 1 116 ? 8.723 -4.831 -14.909 1.00 95.94 116 SER A C 1
ATOM 968 O O . SER A 1 116 ? 9.186 -4.633 -16.045 1.00 95.94 116 SER A O 1
ATOM 970 N N . ASP A 1 117 ? 8.698 -6.035 -14.353 1.00 92.31 117 ASP A N 1
ATOM 971 C CA . ASP A 1 117 ? 8.978 -7.240 -15.126 1.00 92.31 117 ASP A CA 1
ATOM 972 C C . ASP A 1 117 ? 7.835 -7.545 -16.114 1.00 92.31 117 ASP A C 1
ATOM 974 O O . ASP A 1 117 ? 6.756 -6.939 -16.082 1.00 92.31 117 ASP A O 1
ATOM 978 N N . GLU A 1 11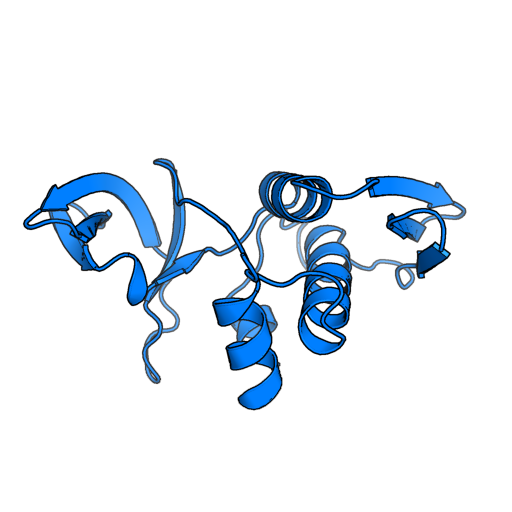8 ? 8.098 -8.449 -17.064 1.00 84.56 118 GLU A N 1
ATOM 979 C CA . GLU A 1 118 ? 7.053 -8.956 -17.963 1.00 84.56 118 GLU A CA 1
ATOM 980 C C . GLU A 1 118 ? 6.023 -9.755 -17.150 1.00 84.56 118 GLU A C 1
ATOM 982 O O . GLU A 1 118 ? 6.394 -10.562 -16.300 1.00 84.56 118 GLU A O 1
ATOM 987 N N . ASP A 1 119 ? 4.735 -9.514 -17.409 1.00 84.62 119 ASP A N 1
ATOM 988 C CA . ASP A 1 119 ? 3.593 -10.124 -16.706 1.00 84.62 119 ASP A CA 1
ATOM 989 C C . ASP A 1 119 ? 3.497 -9.822 -15.193 1.00 84.62 119 ASP A C 1
ATOM 991 O O . ASP A 1 119 ? 2.715 -10.455 -14.476 1.00 84.62 119 ASP A O 1
ATOM 995 N N . GLU A 1 120 ? 4.250 -8.841 -14.685 1.00 89.12 120 GLU A N 1
ATOM 996 C CA . GLU A 1 120 ? 4.127 -8.395 -13.296 1.00 89.12 120 GLU A CA 1
ATOM 997 C C . GLU A 1 120 ? 2.785 -7.678 -13.058 1.00 89.12 120 GLU A C 1
ATOM 999 O O . GLU A 1 120 ? 2.368 -6.800 -13.823 1.00 89.12 120 GLU A O 1
ATOM 1004 N N . LEU A 1 121 ? 2.099 -8.038 -11.966 1.00 91.12 121 LEU A N 1
ATOM 1005 C CA . LEU A 1 121 ? 0.868 -7.363 -11.556 1.00 91.12 121 LEU A CA 1
ATOM 1006 C C . LEU A 1 121 ? 1.177 -5.924 -11.138 1.00 91.12 121 LEU A C 1
ATOM 1008 O O . LEU A 1 121 ? 2.083 -5.681 -10.341 1.00 91.12 121 LEU A O 1
ATOM 1012 N N . LEU A 1 122 ? 0.363 -4.972 -11.603 1.00 93.06 122 LEU A N 1
ATOM 1013 C CA . LEU A 1 122 ? 0.552 -3.554 -11.292 1.00 93.06 122 LEU A CA 1
ATOM 1014 C C . LEU A 1 122 ? 0.572 -3.290 -9.778 1.00 93.06 122 LEU A C 1
ATOM 1016 O O . LEU A 1 122 ? 1.363 -2.478 -9.311 1.00 93.06 122 LEU A O 1
ATOM 1020 N N . VAL A 1 123 ? -0.271 -3.981 -9.005 1.00 94.06 123 VAL A N 1
ATOM 1021 C CA . VAL A 1 123 ? -0.311 -3.817 -7.546 1.00 94.06 123 VAL A CA 1
ATOM 1022 C C . VAL A 1 123 ? 1.011 -4.226 -6.884 1.00 94.06 123 VAL A C 1
ATOM 1024 O O . VAL A 1 123 ? 1.518 -3.491 -6.038 1.00 94.06 123 VAL A O 1
ATOM 1027 N N . SER A 1 124 ? 1.608 -5.341 -7.320 1.00 92.75 124 SER A N 1
ATOM 1028 C CA . SER A 1 124 ? 2.890 -5.841 -6.815 1.00 92.75 124 SER A CA 1
ATOM 1029 C C . SER A 1 124 ? 4.027 -4.894 -7.203 1.00 92.75 124 SER A C 1
ATOM 1031 O O . SER A 1 124 ? 4.834 -4.520 -6.352 1.00 92.75 124 SER A O 1
ATOM 1033 N N . PHE A 1 125 ? 4.024 -4.419 -8.452 1.00 94.81 125 PHE A N 1
ATOM 1034 C CA . PHE A 1 125 ? 5.007 -3.460 -8.949 1.00 94.81 125 PHE A CA 1
ATOM 1035 C C . PHE A 1 125 ? 4.963 -2.133 -8.176 1.00 94.81 125 PHE A C 1
ATOM 1037 O O . PHE A 1 125 ? 5.984 -1.654 -7.686 1.00 94.81 125 PHE A O 1
ATOM 1044 N N . LEU A 1 126 ? 3.778 -1.538 -8.006 1.00 95.56 126 LEU A N 1
ATOM 1045 C CA . LEU A 1 126 ? 3.626 -0.281 -7.265 1.00 95.56 126 LEU A CA 1
ATOM 1046 C C . LEU A 1 126 ? 4.017 -0.427 -5.790 1.00 95.56 126 LEU A C 1
ATOM 1048 O O . LEU A 1 126 ? 4.577 0.501 -5.207 1.00 95.56 126 LEU A O 1
ATOM 1052 N N . TRP A 1 127 ? 3.749 -1.587 -5.189 1.00 94.38 127 TRP A N 1
ATOM 1053 C CA . TRP A 1 127 ? 4.186 -1.890 -3.831 1.00 94.38 127 TRP A CA 1
ATOM 1054 C C . TRP A 1 127 ? 5.705 -1.990 -3.722 1.00 94.38 127 TRP A C 1
ATOM 1056 O O . TRP A 1 127 ? 6.284 -1.408 -2.805 1.00 94.38 127 TRP A O 1
ATOM 1066 N N . TYR A 1 128 ? 6.356 -2.653 -4.680 1.00 93.50 128 TYR A N 1
ATOM 1067 C CA . TYR A 1 128 ? 7.813 -2.685 -4.768 1.00 93.50 128 TYR A CA 1
ATOM 1068 C C . TYR A 1 128 ? 8.404 -1.270 -4.844 1.00 93.50 128 TYR A C 1
ATOM 1070 O O . TYR A 1 128 ? 9.319 -0.950 -4.083 1.00 93.50 128 TYR A O 1
ATOM 1078 N N . VAL A 1 129 ? 7.847 -0.409 -5.703 1.00 95.06 129 VAL A N 1
ATOM 1079 C CA . VAL A 1 129 ? 8.301 0.983 -5.840 1.00 95.06 129 VAL A CA 1
ATOM 1080 C C . VAL A 1 129 ? 8.142 1.746 -4.525 1.00 95.06 129 VAL A C 1
ATOM 1082 O O . VAL A 1 129 ? 9.102 2.347 -4.045 1.00 95.06 129 VAL A O 1
ATOM 1085 N N . LEU A 1 130 ? 6.958 1.684 -3.906 1.00 93.75 130 LEU A N 1
ATOM 1086 C CA . LEU A 1 130 ? 6.696 2.329 -2.618 1.00 93.75 130 LEU A CA 1
ATOM 1087 C C . LEU A 1 130 ? 7.684 1.860 -1.547 1.00 93.75 130 LEU A C 1
ATOM 1089 O O . LEU A 1 130 ? 8.255 2.679 -0.828 1.00 93.75 130 LEU A O 1
ATOM 1093 N N . LYS A 1 131 ? 7.927 0.549 -1.474 1.00 92.25 131 LYS A N 1
ATOM 1094 C CA . LYS A 1 131 ? 8.884 -0.028 -0.536 1.00 92.25 131 LYS A CA 1
ATOM 1095 C C . LYS A 1 131 ? 10.288 0.529 -0.737 1.00 92.25 131 LYS A C 1
ATOM 1097 O O . LYS A 1 131 ? 10.887 0.991 0.232 1.00 92.25 131 LYS A O 1
ATOM 1102 N N . ASP A 1 132 ? 10.822 0.467 -1.957 1.00 93.12 132 ASP A N 1
ATOM 1103 C CA . ASP A 1 132 ? 12.185 0.930 -2.243 1.00 93.12 132 ASP A CA 1
ATOM 1104 C C . ASP A 1 132 ? 12.339 2.423 -1.905 1.00 93.12 132 ASP A C 1
ATOM 1106 O O . ASP A 1 132 ? 13.311 2.810 -1.252 1.00 93.12 132 ASP A O 1
ATOM 1110 N N . LEU A 1 133 ? 11.338 3.246 -2.237 1.00 92.50 133 LEU A N 1
ATOM 1111 C CA . LEU A 1 133 ? 11.314 4.669 -1.891 1.00 92.50 133 LEU A CA 1
ATOM 1112 C C . LEU A 1 133 ? 11.289 4.910 -0.373 1.00 92.50 133 LEU A C 1
ATOM 1114 O O . LEU A 1 133 ? 12.016 5.781 0.112 1.00 92.50 133 LEU A O 1
ATOM 1118 N N . CYS A 1 134 ? 10.508 4.142 0.396 1.00 91.25 134 CYS A N 1
ATOM 1119 C CA . CYS A 1 134 ? 10.503 4.230 1.860 1.00 91.25 134 CYS A CA 1
ATOM 1120 C C . CYS A 1 134 ? 11.848 3.801 2.462 1.00 91.25 134 CYS A C 1
ATOM 1122 O O . CYS A 1 134 ? 12.402 4.507 3.302 1.00 91.25 134 CYS A O 1
ATOM 1124 N N . VAL A 1 135 ? 12.410 2.670 2.019 1.00 89.62 135 VAL A N 1
ATOM 1125 C CA . VAL A 1 135 ? 13.694 2.142 2.519 1.00 89.62 135 VAL A CA 1
ATOM 1126 C C . VAL A 1 135 ? 14.844 3.111 2.243 1.00 89.62 135 VAL A C 1
ATOM 1128 O O . VAL A 1 135 ? 15.710 3.295 3.097 1.00 89.62 135 VAL A O 1
ATOM 1131 N N . ARG A 1 136 ? 14.837 3.779 1.087 1.00 89.38 136 ARG A N 1
ATOM 1132 C CA . ARG A 1 136 ? 15.839 4.796 0.735 1.00 89.38 136 ARG A CA 1
ATOM 1133 C C . ARG A 1 136 ? 15.591 6.164 1.376 1.00 89.38 136 ARG A C 1
ATOM 1135 O O . ARG A 1 136 ? 16.445 7.038 1.255 1.00 89.38 136 ARG A O 1
ATOM 1142 N N . GLY A 1 137 ? 14.458 6.350 2.054 1.00 87.75 137 GLY A N 1
ATOM 1143 C CA . GLY A 1 137 ? 14.095 7.599 2.723 1.00 87.75 137 GLY A CA 1
ATOM 1144 C C . GLY A 1 137 ? 13.595 8.705 1.789 1.00 87.75 137 GLY A C 1
ATOM 1145 O O . GLY A 1 137 ? 13.577 9.861 2.199 1.00 87.75 137 GLY A O 1
ATOM 1146 N N . PHE A 1 138 ? 13.195 8.379 0.555 1.00 87.62 138 PHE A N 1
ATOM 1147 C CA . PHE A 1 138 ? 12.592 9.343 -0.379 1.00 87.62 138 PHE A CA 1
ATOM 1148 C C . PHE A 1 138 ? 11.132 9.637 -0.042 1.00 87.62 138 PHE A C 1
ATOM 1150 O O . PHE A 1 138 ? 10.670 10.753 -0.236 1.00 87.62 138 PHE A O 1
ATOM 1157 N N . ILE A 1 139 ? 10.437 8.646 0.517 1.00 84.38 139 ILE A N 1
ATOM 1158 C CA . ILE A 1 139 ? 9.158 8.838 1.193 1.00 84.38 139 ILE A CA 1
ATOM 1159 C C . ILE A 1 139 ? 9.439 8.693 2.682 1.00 84.38 139 ILE A C 1
ATOM 1161 O O . ILE A 1 139 ? 9.799 7.608 3.151 1.00 84.38 139 ILE A O 1
ATOM 1165 N N . SER A 1 140 ? 9.292 9.783 3.426 1.00 76.94 140 SER A N 1
ATOM 1166 C CA . SER A 1 140 ? 9.427 9.795 4.878 1.00 76.94 140 SER A CA 1
ATOM 1167 C C . SER A 1 140 ? 8.288 10.593 5.504 1.00 76.94 140 SER A C 1
ATOM 1169 O O . SER A 1 140 ? 7.680 11.468 4.887 1.00 76.94 140 SER A O 1
ATOM 1171 N N . ARG A 1 141 ? 7.978 10.273 6.760 1.00 65.12 141 ARG A N 1
ATOM 1172 C CA . ARG A 1 141 ? 6.972 11.001 7.537 1.00 65.12 141 ARG A CA 1
ATOM 1173 C C . ARG A 1 141 ? 7.502 12.299 8.149 1.00 65.12 141 ARG A C 1
ATOM 1175 O O . ARG A 1 141 ? 6.742 12.906 8.897 1.00 65.12 141 ARG A O 1
ATOM 1182 N N . GLU A 1 142 ? 8.755 12.684 7.888 1.00 52.78 142 GLU A N 1
ATOM 1183 C CA . GLU A 1 142 ? 9.398 13.806 8.582 1.00 52.78 142 GLU A CA 1
ATOM 1184 C C . GLU A 1 142 ? 8.682 15.135 8.287 1.00 52.78 142 GLU A C 1
ATOM 1186 O O . GLU A 1 142 ? 8.712 15.655 7.173 1.00 52.78 142 GLU A O 1
ATOM 1191 N N . GLU A 1 143 ? 8.017 15.645 9.328 1.00 43.94 143 GLU A N 1
ATOM 1192 C CA . GLU A 1 143 ? 7.909 17.072 9.650 1.00 43.94 143 GLU A CA 1
ATOM 1193 C C . GLU A 1 143 ? 8.953 17.412 10.721 1.00 43.94 143 GLU A C 1
ATOM 1195 O O . GLU A 1 143 ? 9.118 16.590 11.658 1.00 43.94 143 GLU A O 1
#

Organism: Paenibacillus amylolyticus (NCBI:txid1451)

Nearest PDB structures (foldseek):
  5in1-assembly1_B  TM=7.871E-01  e=4.752E-01  Oryza sativa
  2f5k-assembly1_A  TM=7.871E-01  e=6.357E-01  Homo sapiens
  4pll-assembly1_A  TM=8.026E-01  e=1.205E+00  Arabidopsis thaliana
  7qin-assembly1_L  TM=4.173E-01  e=1.205E+00  Mus musculus
  5z78-assembly2_C  TM=1.907E-01  e=1.012E+00  Homo sapiens

Solvent-accessible surface area (backbone atoms only — not comparable to full-atom values): 8469 Å² total; per-residue (Å²): 132,84,70,96,56,56,49,50,54,72,68,76,64,62,76,44,56,73,66,52,49,51,33,37,67,60,18,61,83,76,82,90,50,74,70,39,38,28,33,54,77,52,100,83,53,92,54,78,47,48,31,71,39,77,47,82,54,94,97,35,56,31,36,24,26,92,91,73,44,77,45,55,48,92,50,44,45,74,37,46,33,44,69,54,46,52,50,55,59,43,68,91,45,54,62,45,82,48,77,58,98,83,23,47,33,43,36,38,67,88,75,47,76,47,70,46,55,84,87,55,53,66,30,60,47,49,47,51,52,53,44,53,34,18,62,72,56,78,40,56,62,83,125